Protein AF-Q91782-F1 (afdb_monomer)

Organism: Xenopus laevis (NCBI:txid8355)

Mean predicted aligned error: 16.67 Å

Foldseek 3Di:
DVVVVVVVVVVVVVVVVVVVVVVVVVVVVVVVVVVVVVVVVVVVVVVVVVVVVVVVVVVVVVVVVVVVVVVVVVVVVVVVVVVVVVVVVVVVVVCVVVCVVVDDPDDDDDDDDDDDPPPVPPPPDPWDKDWDFDDDPNDTPDIDIDTD

Sequence (148 aa):
QQKESKSELTELKTTLQSLEIELQSQLAMKKSLEMTLAEVEGSFCMKLSRLQEMIVNVEEQIARLKGESECQTAEYQQLLDIKTRLENEIETYRRLLDGDLSKPKSGGGTSTNTGSTSSKGSTRTVKRREIIEEVVDGKVVSTKVVDM

Secondary structure (DSSP, 8-state):
-HHHHHHHHHHHHHHHHHHHHHHHHHHHHHHHHHHHHHHHHHHHHHHHHHHHHHHHHHHHHHHHHHHHHHHHHHHHHHHHHHHHHHHHHHHHHHHHHTTTTS--------------------------EEEEEEEETTEEEEEEEEE-

pLDDT: mean 85.77, std 18.15, range [42.25, 98.62]

Structure (mmCIF, N/CA/C/O backbone):
data_AF-Q91782-F1
#
_entry.id   AF-Q91782-F1
#
loop_
_atom_site.group_PDB
_atom_site.id
_atom_site.type_symbol
_atom_site.label_atom_id
_atom_site.label_alt_id
_atom_site.label_comp_id
_atom_site.label_asym_id
_atom_site.label_entity_id
_atom_site.label_seq_id
_atom_site.pdbx_PDB_ins_code
_atom_site.Cartn_x
_atom_site.Cartn_y
_atom_site.Cartn_z
_atom_site.occupancy
_atom_site.B_iso_or_equiv
_atom_site.auth_seq_id
_atom_site.auth_comp_id
_atom_site.auth_asym_id
_atom_site.auth_atom_id
_atom_site.pdbx_PDB_model_num
ATOM 1 N N . GLN A 1 1 ? -42.303 -8.514 66.197 1.00 66.19 1 GLN A N 1
ATOM 2 C CA . GLN A 1 1 ? -43.110 -8.541 64.959 1.00 66.19 1 GLN A CA 1
ATOM 3 C C . GLN A 1 1 ? -43.144 -7.209 64.205 1.00 66.19 1 GLN A C 1
ATOM 5 O O . GLN A 1 1 ? -42.433 -7.089 63.225 1.00 66.19 1 GLN A O 1
ATOM 10 N N . GLN A 1 2 ? -43.857 -6.157 64.644 1.00 80.25 2 GLN A N 1
ATOM 11 C CA . GLN A 1 2 ? -43.948 -4.910 63.843 1.00 80.25 2 GLN A CA 1
ATOM 12 C C . GLN A 1 2 ? -42.605 -4.167 63.664 1.00 80.25 2 GLN A C 1
ATOM 14 O O . GLN A 1 2 ? -42.405 -3.471 62.672 1.00 80.25 2 GLN A O 1
ATOM 19 N N . LYS A 1 3 ? -41.685 -4.294 64.630 1.00 83.69 3 LYS A N 1
ATOM 20 C CA . LYS A 1 3 ? -40.345 -3.692 64.563 1.00 83.69 3 LYS A CA 1
ATOM 21 C C . LYS A 1 3 ? -39.413 -4.454 63.609 1.00 83.69 3 LYS A C 1
ATOM 23 O O . LYS A 1 3 ? -38.683 -3.808 62.873 1.00 83.69 3 LYS A O 1
ATOM 28 N N . GLU A 1 4 ? -39.513 -5.784 63.575 1.00 88.25 4 GLU A N 1
ATOM 29 C CA . GLU A 1 4 ? -38.755 -6.661 62.663 1.00 88.25 4 GLU A CA 1
ATOM 30 C C . GLU A 1 4 ? -39.207 -6.481 61.210 1.00 88.25 4 GLU A C 1
ATOM 32 O O . GLU A 1 4 ? -38.384 -6.245 60.337 1.00 88.25 4 GLU A O 1
ATOM 37 N N . SER A 1 5 ? -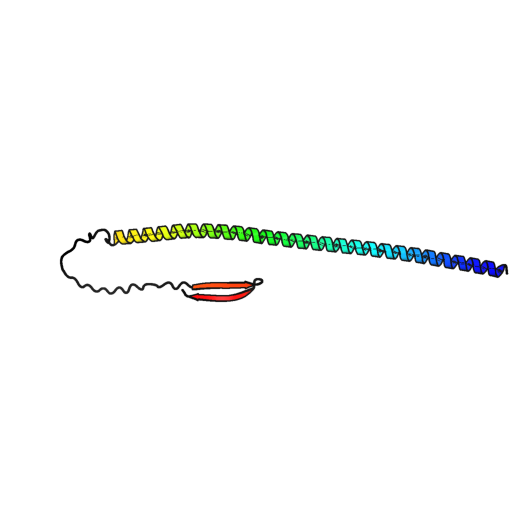40.517 -6.433 60.941 1.00 88.19 5 SER A N 1
ATOM 38 C CA . SER A 1 5 ? -41.005 -6.184 59.573 1.00 88.19 5 SER A CA 1
ATOM 39 C C . SER A 1 5 ? -40.597 -4.805 59.036 1.00 88.19 5 SER A C 1
ATOM 41 O O . SER A 1 5 ? -40.441 -4.619 57.832 1.00 88.19 5 SER A O 1
ATOM 43 N N . LYS A 1 6 ? -40.421 -3.810 59.919 1.00 91.56 6 LYS A N 1
ATOM 44 C CA . LYS A 1 6 ? -39.907 -2.487 59.534 1.00 91.56 6 LYS A CA 1
ATOM 45 C C . LYS A 1 6 ? -38.408 -2.520 59.229 1.00 91.56 6 LYS A C 1
ATOM 47 O O . LYS A 1 6 ? -38.008 -1.847 58.283 1.00 91.56 6 LYS A O 1
ATOM 52 N N . SER A 1 7 ? -37.606 -3.269 59.992 1.00 91.50 7 SER A N 1
ATOM 53 C CA . SER A 1 7 ? -36.169 -3.410 59.723 1.00 91.50 7 SER A CA 1
ATOM 54 C C . SER A 1 7 ? -35.907 -4.198 58.439 1.00 91.50 7 SER A C 1
ATOM 56 O O . SER A 1 7 ? -35.148 -3.729 57.596 1.00 91.50 7 SER A O 1
ATOM 58 N N . GLU A 1 8 ? -36.622 -5.303 58.220 1.00 93.94 8 GLU A N 1
ATOM 59 C CA . GLU A 1 8 ? -36.543 -6.087 56.978 1.00 93.94 8 GLU A CA 1
ATOM 60 C C . GLU A 1 8 ? -36.881 -5.230 55.750 1.00 93.94 8 GLU A C 1
ATOM 62 O O . GLU A 1 8 ? -36.175 -5.258 54.746 1.00 93.94 8 GLU A O 1
ATOM 67 N N . LEU A 1 9 ? -37.919 -4.390 55.835 1.00 95.00 9 LEU A N 1
ATOM 68 C CA . LEU A 1 9 ? -38.287 -3.485 54.745 1.00 95.00 9 LEU A CA 1
ATOM 69 C C . LEU A 1 9 ? -37.210 -2.424 54.478 1.00 95.00 9 LEU A C 1
ATOM 71 O O . LEU A 1 9 ? -36.984 -2.057 53.324 1.00 95.00 9 LEU A O 1
ATOM 75 N N . THR A 1 10 ? -36.545 -1.913 55.519 1.00 95.06 10 THR A N 1
ATOM 76 C CA . THR A 1 10 ? -35.423 -0.982 55.333 1.00 95.06 10 THR A CA 1
ATOM 77 C C . THR A 1 10 ? -34.202 -1.662 54.723 1.00 95.06 10 THR A C 1
ATOM 79 O O . THR A 1 10 ? -33.596 -1.080 53.829 1.00 95.06 10 THR A O 1
ATOM 82 N N . GLU A 1 11 ? -33.890 -2.895 55.120 1.00 95.94 11 GLU A N 1
ATOM 83 C CA . GLU A 1 11 ? -32.800 -3.693 54.544 1.00 95.94 11 GLU A CA 1
ATOM 84 C C . GLU A 1 11 ? -33.071 -4.049 53.075 1.00 95.94 11 GLU A C 1
ATOM 86 O O . GLU A 1 11 ? -32.190 -3.952 52.220 1.00 95.94 11 GLU A O 1
ATOM 91 N N . LEU A 1 12 ? -34.318 -4.379 52.732 1.00 96.50 12 LEU A N 1
ATOM 92 C CA . LEU A 1 12 ? -34.701 -4.635 51.344 1.00 96.50 12 LEU A CA 1
ATOM 93 C C . LEU A 1 12 ? -34.566 -3.377 50.470 1.00 96.50 12 LEU A C 1
ATOM 95 O O . LEU A 1 12 ? -34.172 -3.452 49.310 1.00 96.50 12 LEU A O 1
ATOM 99 N N . LYS A 1 13 ? -34.858 -2.195 51.025 1.00 96.94 13 LYS A N 1
ATOM 100 C CA . LYS A 1 13 ? -34.676 -0.920 50.314 1.00 96.94 13 LYS A CA 1
ATOM 101 C C . LYS A 1 13 ? -33.208 -0.568 50.109 1.00 96.94 13 LYS A C 1
ATOM 103 O O . LYS A 1 13 ? -32.855 -0.116 49.024 1.00 96.94 13 LYS A O 1
ATOM 108 N N . THR A 1 14 ? -32.361 -0.756 51.119 1.00 96.88 14 THR A N 1
ATOM 109 C CA . THR A 1 14 ? -30.925 -0.461 50.995 1.00 96.88 14 THR A CA 1
ATOM 110 C C . THR A 1 14 ? -30.244 -1.426 50.031 1.00 96.88 14 THR A C 1
ATOM 112 O O . THR A 1 14 ? -29.429 -0.997 49.218 1.00 96.88 14 THR A O 1
ATOM 115 N N . THR A 1 15 ? -30.615 -2.708 50.056 1.00 97.31 15 THR A N 1
ATOM 116 C CA . THR A 1 15 ? -30.125 -3.694 49.080 1.00 97.31 15 THR A CA 1
ATOM 117 C C . THR A 1 15 ? -30.585 -3.359 47.665 1.00 97.31 15 THR A C 1
ATOM 119 O O . THR A 1 15 ? -29.754 -3.350 46.761 1.00 97.31 15 THR A O 1
ATOM 122 N N . LEU A 1 16 ? -31.856 -2.990 47.464 1.00 97.75 16 LEU A N 1
ATOM 123 C CA . LEU A 1 16 ? -32.358 -2.550 46.158 1.00 97.75 16 LEU A CA 1
ATOM 124 C C . LEU A 1 16 ? -31.583 -1.335 45.632 1.00 97.75 16 LEU A C 1
ATOM 126 O O . LEU A 1 16 ? -31.109 -1.366 44.500 1.00 97.75 16 LEU A O 1
ATOM 130 N N . GLN A 1 17 ? -31.376 -0.310 46.464 1.00 98.19 17 GLN A N 1
ATOM 131 C CA . GLN A 1 17 ? -30.573 0.862 46.093 1.00 98.19 17 GLN A CA 1
ATOM 132 C C . GLN A 1 17 ? -29.124 0.491 45.753 1.00 98.19 17 GLN A C 1
ATOM 134 O O . GLN A 1 17 ? -28.566 1.003 44.786 1.00 98.19 17 GLN A O 1
ATOM 139 N N . SER A 1 18 ? -28.510 -0.418 46.515 1.00 98.00 18 SER A N 1
ATOM 140 C CA . SER A 1 18 ? -27.159 -0.906 46.225 1.00 98.00 18 SER A CA 1
ATOM 141 C C . SER A 1 18 ? -27.092 -1.620 44.875 1.00 98.00 18 SER A C 1
ATOM 143 O O . SER A 1 18 ? -26.139 -1.407 44.129 1.00 98.00 18 SER A O 1
ATOM 145 N N . LEU A 1 19 ? -28.092 -2.444 44.545 1.00 97.88 19 LEU A N 1
ATOM 146 C CA . LEU A 1 19 ? -28.171 -3.123 43.250 1.00 97.88 19 LEU A CA 1
ATOM 147 C C . LEU A 1 19 ? -28.397 -2.132 42.101 1.00 97.88 19 LEU A C 1
ATOM 149 O O . LEU A 1 19 ? -27.811 -2.303 41.036 1.00 97.88 19 LEU A O 1
ATOM 153 N N . GLU A 1 20 ? -29.214 -1.095 42.299 1.00 98.12 20 GLU A N 1
ATOM 154 C CA . GLU A 1 20 ? -29.415 -0.039 41.299 1.00 98.12 20 GLU A CA 1
ATOM 155 C C . GLU A 1 20 ? -28.119 0.729 41.021 1.00 98.12 20 GLU A C 1
ATOM 157 O O . GLU A 1 20 ? -27.785 0.961 39.860 1.00 98.12 20 GLU A O 1
ATOM 162 N N . ILE A 1 21 ? -27.359 1.083 42.062 1.00 98.12 21 ILE A N 1
ATOM 163 C CA . ILE A 1 21 ? -26.056 1.747 41.912 1.00 98.12 21 ILE A CA 1
ATOM 164 C C . ILE A 1 21 ? -25.073 0.837 41.171 1.00 98.12 21 ILE A C 1
ATOM 166 O O . ILE A 1 21 ? -24.404 1.295 40.243 1.00 98.12 21 ILE A O 1
ATOM 170 N N . GLU A 1 22 ? -25.012 -0.445 41.535 1.00 98.12 22 GLU A N 1
ATOM 171 C CA . GLU A 1 22 ? -24.153 -1.413 40.852 1.00 98.12 22 GLU A CA 1
ATOM 172 C C . GLU A 1 22 ? -24.543 -1.542 39.373 1.00 98.12 22 GLU A C 1
ATOM 174 O O . GLU A 1 22 ? -23.687 -1.460 38.497 1.00 98.12 22 GLU A O 1
ATOM 179 N N . LEU A 1 23 ? -25.840 -1.634 39.064 1.00 98.25 23 LEU A N 1
ATOM 180 C CA . LEU A 1 23 ? -26.326 -1.670 37.685 1.00 98.25 23 LEU A CA 1
ATOM 181 C C . LEU A 1 23 ? -25.897 -0.425 36.894 1.00 98.25 23 LEU A C 1
ATOM 183 O O . LEU A 1 23 ? -25.421 -0.551 35.766 1.00 98.25 23 LEU A O 1
ATOM 187 N N . GLN A 1 24 ? -26.036 0.772 37.471 1.00 98.44 24 GLN A N 1
ATOM 188 C CA . GLN A 1 24 ? -25.599 2.011 36.818 1.00 98.44 24 GLN A CA 1
ATOM 189 C C . GLN A 1 24 ? -24.079 2.051 36.613 1.00 98.44 24 GLN A C 1
ATOM 191 O O . GLN A 1 24 ? -23.617 2.466 35.548 1.00 98.44 24 GLN A O 1
ATOM 196 N N . SER A 1 25 ? -23.304 1.575 37.590 1.00 98.31 25 SER A N 1
ATOM 197 C CA . SER A 1 25 ? -21.846 1.439 37.489 1.00 98.31 25 SER A CA 1
ATOM 198 C C . SER A 1 25 ? -21.450 0.520 36.328 1.00 98.31 25 SER A C 1
ATOM 200 O O . SER A 1 25 ? -20.656 0.904 35.465 1.00 98.31 25 SER A O 1
ATOM 202 N N . GLN A 1 26 ? -22.079 -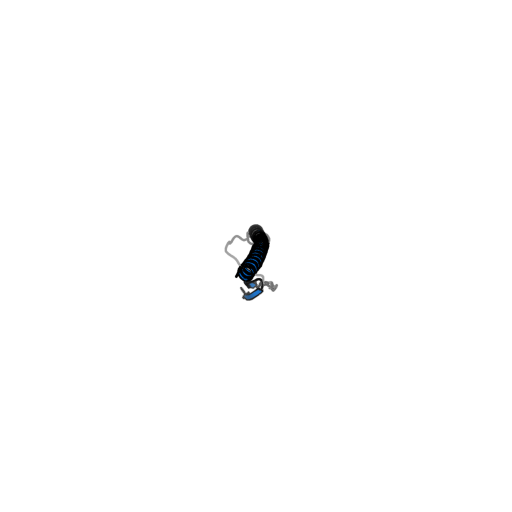0.654 36.230 1.00 98.25 26 GLN A N 1
ATOM 203 C CA . GLN A 1 26 ? -21.830 -1.614 35.153 1.00 98.25 26 GLN A CA 1
ATOM 204 C C . GLN A 1 26 ? -22.224 -1.063 33.777 1.00 98.25 26 GLN A C 1
ATOM 206 O O . GLN A 1 26 ? -21.494 -1.243 32.802 1.00 98.25 26 GLN A O 1
ATOM 211 N N . LEU A 1 27 ? -23.342 -0.337 33.677 1.00 98.44 27 LEU A N 1
ATOM 212 C CA . LEU A 1 27 ? -23.741 0.327 32.431 1.00 98.44 27 LEU A CA 1
ATOM 213 C C . LEU A 1 27 ? -22.740 1.411 32.011 1.00 98.44 27 LEU A C 1
ATOM 215 O O . LEU A 1 27 ? -22.411 1.516 30.827 1.00 98.44 27 LEU A O 1
ATOM 219 N N . ALA A 1 28 ? -22.224 2.190 32.964 1.00 98.38 28 ALA A N 1
ATOM 220 C CA . ALA A 1 28 ? -21.192 3.186 32.696 1.00 98.38 28 ALA A CA 1
ATOM 221 C C . ALA A 1 28 ? -19.882 2.534 32.220 1.00 98.38 28 ALA A C 1
ATOM 223 O O . ALA A 1 28 ? -19.289 3.001 31.245 1.00 98.38 28 ALA A O 1
ATOM 224 N N . MET A 1 29 ? -19.469 1.428 32.849 1.00 98.50 29 MET A N 1
ATOM 225 C CA . MET A 1 29 ? -18.291 0.655 32.442 1.00 98.50 29 MET A CA 1
ATOM 226 C C . MET A 1 29 ? -18.460 0.04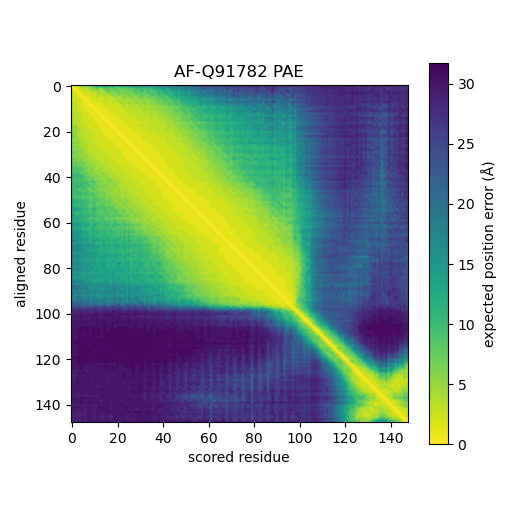5 31.049 1.00 98.50 29 MET A C 1
ATOM 228 O O . MET A 1 29 ? -17.559 0.127 30.219 1.00 98.50 29 MET A O 1
ATOM 232 N N . LYS A 1 30 ? -19.629 -0.527 30.747 1.00 98.38 30 LYS A N 1
ATOM 233 C CA . LYS A 1 30 ? -19.928 -1.034 29.406 1.00 98.38 30 LYS A CA 1
ATOM 234 C C . LYS A 1 30 ? -19.777 0.073 28.360 1.00 98.38 30 LYS A C 1
ATOM 236 O O . LYS A 1 30 ? -19.096 -0.122 27.357 1.00 98.38 30 LYS A O 1
ATOM 241 N N . LYS A 1 31 ? -20.378 1.240 28.606 1.00 98.50 31 LYS A N 1
ATOM 242 C CA . LYS A 1 31 ? -20.319 2.374 27.677 1.00 98.50 31 LYS A CA 1
ATOM 243 C C . LYS A 1 31 ? -18.886 2.864 27.457 1.00 98.50 31 LYS A C 1
ATOM 245 O O . LYS A 1 31 ? -18.529 3.192 26.327 1.00 98.50 31 LYS A O 1
ATOM 250 N N . SER A 1 32 ? -18.065 2.926 28.509 1.00 98.50 32 SER A N 1
ATOM 251 C CA . SER A 1 32 ? -16.664 3.329 28.355 1.00 98.50 32 SER A CA 1
ATOM 252 C C . SER A 1 32 ? -15.885 2.314 27.520 1.00 98.50 32 SER A C 1
ATOM 254 O O . SER A 1 32 ? -15.164 2.713 26.607 1.00 98.50 32 SER A O 1
ATOM 256 N N . LEU A 1 33 ? -16.088 1.013 27.741 1.00 98.31 33 LEU A N 1
ATOM 257 C CA . LEU A 1 33 ? -15.464 -0.038 26.935 1.00 98.31 33 LEU A CA 1
ATOM 258 C C . LEU A 1 33 ? -15.882 0.036 25.460 1.00 98.31 33 LEU A C 1
ATOM 260 O O . LEU A 1 33 ? -15.017 -0.028 24.592 1.00 98.31 33 LEU A O 1
ATOM 264 N N . GLU A 1 34 ? -17.169 0.240 25.169 1.00 98.31 34 GLU A N 1
ATOM 265 C CA . GLU A 1 34 ? -17.670 0.416 23.795 1.00 98.31 34 GLU A CA 1
ATOM 266 C C . GLU A 1 34 ? -17.054 1.645 23.109 1.00 98.31 34 GLU A C 1
ATOM 268 O O . GLU A 1 34 ? -16.649 1.567 21.950 1.00 98.31 34 GLU A O 1
ATOM 273 N N . MET A 1 35 ? -16.919 2.766 23.827 1.00 98.44 35 MET A N 1
ATOM 274 C CA . MET A 1 35 ? -16.230 3.950 23.305 1.00 98.44 35 MET A CA 1
ATOM 275 C C . MET A 1 35 ? -14.756 3.673 23.006 1.00 98.44 35 MET A C 1
ATOM 277 O O . MET A 1 35 ? -14.269 4.053 21.945 1.00 98.44 35 MET A O 1
ATOM 281 N N . THR A 1 36 ? -14.055 3.003 23.925 1.00 98.25 36 THR A N 1
ATOM 282 C CA . THR A 1 36 ? -12.625 2.708 23.750 1.00 98.25 36 THR A CA 1
ATOM 283 C C . THR A 1 36 ? -12.412 1.744 22.584 1.00 98.25 36 THR A C 1
ATOM 285 O O . THR A 1 36 ? -11.471 1.905 21.812 1.00 98.25 36 THR A O 1
ATOM 288 N N . LEU A 1 37 ? -13.307 0.766 22.416 1.00 98.31 37 LEU A N 1
ATOM 289 C CA . LEU A 1 37 ? -13.295 -0.148 21.278 1.00 98.31 37 LEU A CA 1
ATOM 290 C C . LEU A 1 37 ? -13.451 0.618 19.959 1.00 98.31 37 LEU A C 1
ATOM 292 O O . LEU A 1 37 ? -12.608 0.471 19.077 1.00 98.31 37 LEU A O 1
ATOM 296 N N . ALA A 1 38 ? -14.460 1.487 19.856 1.00 98.31 38 ALA A N 1
ATOM 297 C CA . ALA A 1 38 ? -14.699 2.288 18.656 1.00 98.31 38 ALA A CA 1
ATOM 298 C C . ALA A 1 38 ? -13.525 3.234 18.334 1.00 98.31 38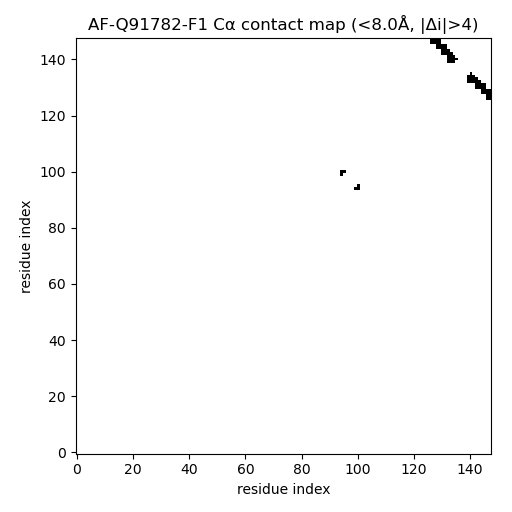 ALA A C 1
ATOM 300 O O . ALA A 1 38 ? -13.156 3.402 17.170 1.00 98.31 38 ALA A O 1
ATOM 301 N N . GLU A 1 39 ? -12.903 3.835 19.353 1.00 98.31 39 GLU A N 1
ATOM 302 C CA . GLU A 1 39 ? -11.713 4.676 19.186 1.00 98.31 39 GLU A CA 1
ATOM 303 C C . GLU A 1 39 ? -10.527 3.875 18.634 1.00 98.31 39 GLU A C 1
ATOM 305 O O . GLU A 1 39 ? -9.855 4.304 17.689 1.00 98.31 39 GLU A O 1
ATOM 310 N N . VAL A 1 40 ? -10.284 2.687 19.193 1.00 98.19 40 VAL A N 1
ATOM 311 C CA . VAL A 1 40 ? -9.207 1.798 18.754 1.00 98.19 40 VAL A CA 1
ATOM 312 C C . VAL A 1 40 ? -9.447 1.329 17.318 1.00 98.19 40 VAL A C 1
ATOM 314 O O . VAL A 1 40 ? -8.540 1.436 16.490 1.00 98.19 40 VAL A O 1
ATOM 317 N N . GLU A 1 41 ? -10.656 0.877 16.990 1.00 98.25 41 GLU A N 1
ATOM 318 C CA . GLU A 1 41 ? -11.041 0.479 15.630 1.00 98.25 41 GLU A CA 1
ATOM 319 C C . GLU A 1 41 ? -10.844 1.623 14.625 1.00 98.25 41 GLU A C 1
ATOM 321 O O . GLU A 1 41 ? -10.222 1.428 13.576 1.00 98.25 41 GLU A O 1
ATOM 326 N N . GLY A 1 42 ? -11.284 2.838 14.969 1.00 98.19 42 GLY A N 1
ATOM 327 C CA . GLY A 1 42 ? -11.070 4.032 14.151 1.00 98.19 42 GLY A CA 1
ATOM 328 C C . GLY A 1 42 ? -9.585 4.341 13.942 1.00 98.19 42 GLY A C 1
ATOM 329 O O . GLY A 1 42 ? -9.145 4.569 12.813 1.00 98.19 42 GLY A O 1
ATOM 330 N N . SER A 1 43 ? -8.782 4.266 15.008 1.00 98.31 43 SER A N 1
ATOM 331 C CA . SER A 1 43 ? -7.329 4.462 14.943 1.00 98.31 43 SER A CA 1
ATOM 332 C C . SER A 1 43 ? -6.651 3.448 14.018 1.00 98.31 43 SER A C 1
ATOM 334 O O . SER A 1 43 ? -5.783 3.811 13.217 1.00 98.31 43 SER A O 1
ATOM 336 N N . PHE A 1 44 ? -7.043 2.175 14.093 1.00 98.12 44 PHE A N 1
ATOM 337 C CA . PHE A 1 44 ? -6.505 1.133 13.219 1.00 98.12 44 PHE A CA 1
ATOM 338 C C . PHE A 1 44 ? -6.937 1.310 11.766 1.00 98.12 44 PHE A C 1
ATOM 340 O O . PHE A 1 44 ? -6.095 1.175 10.880 1.00 98.12 44 PHE A O 1
ATOM 347 N N . CYS A 1 45 ? -8.191 1.687 11.516 1.00 98.38 45 CYS A N 1
ATOM 348 C CA . CYS A 1 45 ? -8.669 2.014 10.174 1.00 98.38 45 CYS A CA 1
ATOM 349 C C . CYS A 1 45 ? -7.830 3.137 9.542 1.00 98.38 45 CYS A C 1
ATOM 351 O O . CYS A 1 45 ? -7.317 2.983 8.435 1.00 98.38 45 CYS A O 1
ATOM 353 N N . MET A 1 46 ? -7.568 4.220 10.283 1.00 98.12 46 MET A N 1
ATOM 354 C CA . MET A 1 46 ? -6.707 5.312 9.811 1.00 98.12 46 MET A CA 1
ATOM 355 C C . MET A 1 46 ? -5.272 4.856 9.516 1.00 98.12 46 MET A C 1
ATOM 357 O O . MET A 1 46 ? -4.687 5.254 8.507 1.00 98.12 46 MET A O 1
ATOM 361 N N . LYS A 1 47 ? -4.689 4.017 10.384 1.00 98.25 47 LYS A N 1
ATOM 362 C CA . LYS A 1 47 ? -3.344 3.458 10.167 1.00 98.25 47 LYS A CA 1
ATOM 363 C C . LYS A 1 47 ? -3.295 2.595 8.908 1.00 98.25 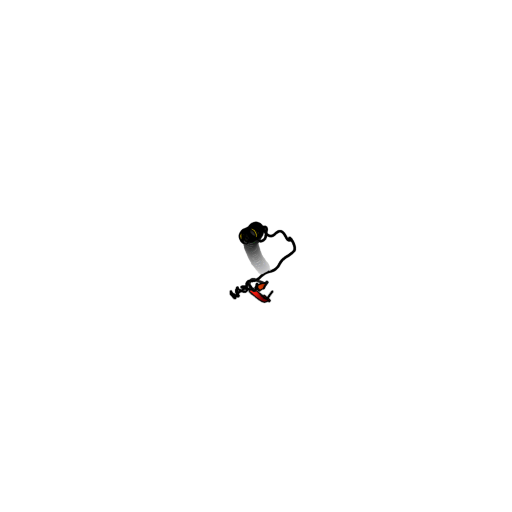47 LYS A C 1
ATOM 365 O O . LYS A 1 47 ? -2.344 2.720 8.140 1.00 98.25 47 LYS A O 1
ATOM 370 N N . LEU A 1 48 ? -4.308 1.758 8.689 1.00 98.44 48 LEU A N 1
ATOM 371 C CA . LEU A 1 48 ? -4.415 0.922 7.495 1.00 98.44 48 LEU A CA 1
ATOM 372 C C . LEU A 1 48 ? -4.549 1.768 6.228 1.00 98.44 48 LEU A C 1
ATOM 374 O O . LEU A 1 48 ? -3.789 1.542 5.291 1.00 98.44 48 LEU A O 1
ATOM 378 N N . SER A 1 49 ? -5.415 2.786 6.219 1.00 98.44 49 SER A N 1
ATOM 379 C CA . SER A 1 49 ? -5.537 3.700 5.073 1.00 98.44 49 SER A CA 1
ATOM 380 C C . SER A 1 49 ? -4.215 4.392 4.747 1.00 98.44 49 SER A C 1
ATOM 382 O O . SER A 1 49 ? -3.802 4.409 3.593 1.00 98.44 49 SER A O 1
ATOM 384 N N . ARG A 1 50 ? -3.485 4.876 5.760 1.00 98.38 50 ARG A N 1
ATOM 385 C CA . ARG A 1 50 ? -2.167 5.492 5.553 1.00 98.38 50 ARG A CA 1
ATOM 386 C C . ARG A 1 50 ? -1.142 4.517 4.967 1.00 98.38 50 ARG A C 1
ATOM 388 O O . ARG A 1 50 ? -0.341 4.901 4.118 1.00 98.38 50 ARG A O 1
ATOM 395 N N . LEU A 1 51 ? -1.125 3.270 5.441 1.00 98.31 51 LEU A N 1
ATOM 396 C CA . LEU A 1 51 ? -0.247 2.241 4.877 1.00 98.31 51 LEU A CA 1
ATOM 397 C C . LEU A 1 51 ? -0.625 1.936 3.426 1.00 98.31 51 LEU A C 1
ATOM 399 O O . LEU A 1 51 ? 0.264 1.838 2.585 1.00 98.31 51 LEU A O 1
ATOM 403 N N . GLN A 1 52 ? -1.921 1.859 3.122 1.00 98.31 52 GLN A N 1
ATOM 404 C CA . GLN A 1 52 ? -2.417 1.643 1.766 1.00 98.31 52 GLN A CA 1
ATOM 405 C C . GLN A 1 52 ? -2.000 2.779 0.821 1.00 98.31 52 GLN A C 1
ATOM 407 O O . GLN A 1 52 ? -1.508 2.510 -0.269 1.00 98.31 52 GLN A O 1
ATOM 412 N N . GLU A 1 53 ? -2.125 4.038 1.245 1.00 98.44 53 GLU A N 1
ATOM 413 C CA . GLU A 1 53 ? -1.665 5.202 0.473 1.00 98.44 53 GLU A CA 1
ATOM 414 C C . GLU A 1 53 ? -0.161 5.141 0.181 1.00 98.44 53 GLU A C 1
ATOM 416 O O . GLU A 1 53 ? 0.278 5.414 -0.936 1.00 98.44 53 GLU A O 1
ATOM 421 N N . MET A 1 54 ? 0.642 4.743 1.172 1.00 98.50 54 MET A N 1
ATOM 422 C CA . MET A 1 54 ? 2.085 4.586 0.996 1.00 98.50 54 MET A CA 1
ATOM 423 C C . MET A 1 54 ? 2.420 3.472 -0.000 1.00 98.50 54 MET A C 1
ATOM 425 O O . MET A 1 54 ? 3.303 3.665 -0.835 1.00 98.50 54 MET A O 1
ATOM 429 N N . ILE A 1 55 ? 1.716 2.338 0.067 1.00 98.38 55 ILE A N 1
ATOM 430 C CA . ILE A 1 55 ? 1.870 1.232 -0.887 1.00 98.38 55 ILE A CA 1
ATOM 431 C C . ILE A 1 55 ? 1.559 1.723 -2.301 1.00 98.38 55 ILE A C 1
ATOM 433 O O . ILE A 1 55 ? 2.413 1.603 -3.173 1.00 98.38 55 ILE A O 1
ATOM 437 N N . VAL A 1 56 ? 0.403 2.362 -2.503 1.00 98.62 56 VAL A N 1
ATOM 438 C CA . VAL A 1 56 ? -0.023 2.871 -3.817 1.00 98.62 56 VAL A CA 1
ATOM 439 C C . VAL A 1 56 ? 0.998 3.854 -4.393 1.00 98.62 56 VAL A C 1
ATOM 441 O O . VAL A 1 56 ? 1.379 3.741 -5.554 1.00 98.62 56 VAL A O 1
ATOM 444 N N . ASN A 1 57 ? 1.510 4.781 -3.581 1.00 98.50 57 ASN A N 1
ATOM 445 C CA . ASN A 1 57 ? 2.528 5.734 -4.027 1.00 98.50 57 ASN A CA 1
ATOM 446 C C . ASN A 1 57 ? 3.845 5.045 -4.436 1.00 98.50 57 ASN A C 1
ATOM 448 O O . ASN A 1 57 ? 4.519 5.478 -5.372 1.00 98.50 57 ASN A O 1
ATOM 452 N N . VAL A 1 58 ? 4.253 3.983 -3.737 1.00 98.56 58 VAL A N 1
ATOM 453 C CA . VAL A 1 58 ? 5.451 3.213 -4.108 1.00 98.56 58 VAL A CA 1
ATOM 454 C C . VAL A 1 58 ? 5.204 2.401 -5.382 1.00 98.56 58 VAL A C 1
ATOM 456 O O . VAL A 1 58 ? 6.060 2.386 -6.265 1.00 98.56 58 VAL A O 1
ATOM 459 N N . GLU A 1 59 ? 4.037 1.775 -5.519 1.00 98.38 59 GLU A N 1
ATOM 460 C CA . GLU A 1 59 ? 3.640 1.049 -6.732 1.00 98.38 59 GLU A CA 1
ATOM 461 C C . GLU A 1 59 ? 3.616 1.968 -7.960 1.00 98.38 59 GLU A C 1
ATOM 463 O O . GLU A 1 59 ? 4.150 1.608 -9.012 1.00 98.38 59 GLU A O 1
ATOM 468 N N . GLU A 1 60 ? 3.083 3.184 -7.817 1.00 98.38 60 GLU A N 1
ATOM 469 C CA . GLU A 1 60 ? 3.077 4.198 -8.873 1.00 98.38 60 GLU A CA 1
ATOM 470 C C . GLU A 1 60 ? 4.500 4.620 -9.262 1.00 98.38 60 GLU A C 1
ATOM 472 O O . GLU A 1 60 ? 4.834 4.688 -10.447 1.00 98.38 60 GLU A O 1
ATOM 477 N N . GLN A 1 61 ? 5.375 4.850 -8.280 1.00 98.44 61 GLN A N 1
ATOM 478 C CA . GLN A 1 61 ? 6.777 5.176 -8.546 1.00 98.44 61 GLN A CA 1
ATOM 479 C C . GLN A 1 61 ? 7.494 4.054 -9.300 1.00 98.44 61 GLN A C 1
ATOM 481 O O . GLN A 1 61 ? 8.235 4.336 -10.243 1.00 98.44 61 GLN A O 1
ATOM 486 N N . ILE A 1 62 ? 7.256 2.792 -8.932 1.00 98.38 62 ILE A N 1
ATOM 487 C CA . ILE A 1 62 ? 7.813 1.633 -9.641 1.00 98.38 62 ILE A CA 1
ATOM 488 C C . ILE A 1 62 ? 7.290 1.584 -11.078 1.00 98.38 62 ILE A C 1
ATOM 490 O O . ILE A 1 62 ? 8.079 1.386 -12.002 1.00 98.38 62 ILE A O 1
ATOM 494 N N . ALA A 1 63 ? 5.985 1.772 -11.284 1.00 98.31 63 ALA A N 1
ATOM 495 C CA . ALA A 1 63 ? 5.388 1.775 -12.617 1.00 98.31 63 ALA A CA 1
ATOM 496 C C . ALA A 1 63 ? 5.984 2.883 -13.499 1.00 98.31 63 ALA A C 1
ATOM 498 O O . ALA A 1 63 ? 6.354 2.631 -14.646 1.00 98.31 63 ALA A O 1
ATOM 499 N N . ARG A 1 64 ? 6.161 4.086 -12.941 1.00 98.31 64 ARG A N 1
ATOM 500 C CA . ARG A 1 64 ? 6.788 5.214 -13.635 1.00 98.31 64 ARG A CA 1
ATOM 501 C C . ARG A 1 64 ? 8.234 4.916 -14.027 1.00 98.31 64 ARG A C 1
ATOM 503 O O . ARG A 1 64 ? 8.586 5.095 -15.188 1.00 98.31 64 ARG A O 1
ATOM 510 N N . LEU A 1 65 ? 9.054 4.437 -13.089 1.00 98.31 65 LEU A N 1
ATOM 511 C CA . LEU A 1 65 ? 10.465 4.120 -13.349 1.00 98.31 65 LEU A CA 1
ATOM 512 C C . LEU A 1 65 ? 10.627 3.000 -14.382 1.00 98.31 65 LEU A C 1
ATOM 514 O O . LEU A 1 65 ? 11.540 3.051 -15.202 1.00 98.31 65 LEU A O 1
ATOM 518 N N . LYS A 1 66 ? 9.734 2.003 -14.377 1.00 98.38 66 LYS A N 1
ATOM 519 C CA . LYS A 1 66 ? 9.711 0.961 -15.413 1.00 98.38 66 LYS A CA 1
ATOM 520 C C . LYS A 1 66 ? 9.421 1.548 -16.792 1.00 98.38 66 LYS A C 1
ATOM 522 O O . LYS A 1 66 ? 10.177 1.280 -17.718 1.00 98.38 66 LYS A O 1
ATOM 527 N N . GLY A 1 67 ? 8.394 2.392 -16.911 1.00 98.19 67 GLY A N 1
ATOM 528 C CA . GLY A 1 67 ? 8.077 3.060 -18.177 1.00 98.19 67 GLY A CA 1
ATOM 529 C C . GLY A 1 67 ? 9.215 3.954 -18.682 1.00 98.19 67 GLY A C 1
ATOM 530 O O . GLY A 1 67 ? 9.541 3.939 -19.867 1.00 98.19 67 GLY A O 1
ATOM 531 N N . GLU A 1 68 ? 9.872 4.689 -17.783 1.00 98.38 68 GLU A N 1
ATOM 532 C CA . GLU A 1 68 ? 11.051 5.499 -18.115 1.00 98.38 68 GLU A CA 1
ATOM 533 C C . GLU A 1 68 ? 12.225 4.629 -18.592 1.00 98.38 68 GLU A C 1
ATOM 535 O O . GLU A 1 68 ? 12.839 4.925 -19.617 1.00 98.38 68 GLU A O 1
ATOM 540 N N . SER A 1 69 ? 12.495 3.514 -17.907 1.00 97.75 69 SER A N 1
ATOM 541 C CA . SER A 1 69 ? 13.548 2.565 -18.285 1.00 97.75 69 SER A CA 1
ATOM 542 C C . SER A 1 69 ? 13.303 1.931 -19.658 1.00 97.75 69 SER A C 1
ATOM 544 O O . SER A 1 69 ? 14.239 1.798 -20.451 1.00 97.75 69 SER A O 1
ATOM 546 N N . GLU A 1 70 ? 12.057 1.573 -19.969 1.00 98.12 70 GLU A N 1
ATOM 547 C CA . GLU A 1 70 ? 11.669 1.047 -21.282 1.00 98.12 70 GLU A CA 1
ATOM 548 C C . GLU A 1 70 ? 11.872 2.093 -22.387 1.00 98.12 70 GLU A C 1
ATOM 550 O O . GLU A 1 70 ? 12.463 1.786 -23.426 1.00 98.12 70 GLU A O 1
ATOM 555 N N . CYS A 1 71 ? 11.464 3.343 -22.142 1.00 97.94 71 CYS A N 1
ATOM 556 C CA . CYS A 1 71 ? 11.682 4.452 -23.073 1.00 97.94 71 CYS A CA 1
ATOM 557 C C . CYS A 1 71 ? 13.177 4.679 -23.333 1.00 97.94 71 CYS A C 1
ATOM 559 O O . CYS A 1 71 ? 13.616 4.705 -24.484 1.00 97.94 71 CYS A O 1
ATOM 561 N N . GLN A 1 72 ? 13.983 4.744 -22.271 1.00 98.12 72 GLN A N 1
ATOM 562 C CA . GLN A 1 72 ? 15.430 4.924 -22.373 1.00 98.12 72 GLN A CA 1
ATOM 563 C C . GLN A 1 72 ? 16.105 3.766 -23.122 1.00 98.12 72 GLN A C 1
ATOM 565 O O . GLN A 1 72 ? 17.037 3.980 -23.899 1.00 98.12 72 GLN A O 1
ATOM 570 N N . THR A 1 73 ? 15.627 2.536 -22.928 1.00 98.06 73 THR A N 1
ATOM 571 C CA . THR A 1 73 ? 16.124 1.361 -23.655 1.00 98.06 73 THR A CA 1
ATOM 572 C C . THR A 1 73 ? 15.833 1.474 -25.153 1.00 98.06 73 THR A C 1
ATOM 574 O O . THR A 1 73 ? 16.707 1.190 -25.974 1.00 98.06 73 THR A O 1
ATOM 577 N N . ALA A 1 74 ? 14.637 1.939 -25.526 1.00 98.06 74 ALA A N 1
ATOM 578 C CA . ALA A 1 74 ? 14.276 2.159 -26.925 1.00 98.06 74 ALA A CA 1
ATOM 579 C C . ALA A 1 74 ? 15.119 3.272 -27.572 1.00 98.06 74 ALA A C 1
ATOM 581 O O . ALA A 1 74 ? 15.623 3.098 -28.684 1.00 98.06 74 ALA A O 1
ATOM 582 N N . GLU A 1 75 ? 15.324 4.389 -26.872 1.00 98.12 75 GLU A N 1
ATOM 583 C CA . GLU A 1 75 ? 16.195 5.482 -27.326 1.00 98.12 75 GLU A CA 1
ATOM 584 C C . GLU A 1 75 ? 17.647 5.019 -27.502 1.00 98.12 75 GLU A C 1
ATOM 586 O O . GLU A 1 75 ? 18.291 5.327 -28.510 1.00 98.12 75 GLU A O 1
ATOM 591 N N . TYR A 1 76 ? 18.157 4.227 -26.556 1.00 98.50 76 TYR A N 1
ATOM 592 C CA . TYR A 1 76 ? 19.495 3.652 -26.642 1.00 98.50 76 TYR A CA 1
ATOM 593 C C . TYR A 1 76 ? 19.650 2.745 -27.867 1.00 98.50 76 TYR A C 1
ATOM 595 O O . TYR A 1 76 ? 20.654 2.847 -28.576 1.00 98.50 76 TYR A O 1
ATOM 603 N N . GLN A 1 77 ? 18.658 1.898 -28.155 1.00 98.25 77 GLN A N 1
ATOM 604 C CA . GLN A 1 77 ? 18.690 1.027 -29.328 1.00 98.25 77 GLN A CA 1
ATOM 605 C C . GLN A 1 77 ? 18.727 1.834 -30.633 1.00 98.25 77 GLN A C 1
ATOM 607 O O . GLN A 1 77 ? 19.539 1.541 -31.507 1.00 98.25 77 GLN A O 1
ATOM 612 N N . GLN A 1 78 ? 17.928 2.899 -30.745 1.00 98.31 78 GLN A N 1
ATOM 613 C CA . GLN A 1 78 ? 17.961 3.781 -31.919 1.00 98.31 78 GLN A CA 1
ATOM 614 C C . GLN A 1 78 ? 19.337 4.429 -32.106 1.00 98.31 78 GLN A C 1
ATOM 616 O O . GLN A 1 78 ? 19.864 4.493 -33.220 1.00 98.31 78 GLN A O 1
ATOM 621 N N . LEU A 1 79 ? 19.944 4.898 -31.015 1.00 98.44 79 LEU A N 1
ATOM 622 C CA . LEU A 1 79 ? 21.278 5.486 -31.063 1.00 98.44 79 LEU A CA 1
ATOM 623 C C . LEU A 1 79 ? 22.338 4.455 -31.474 1.00 98.44 79 LEU A C 1
ATOM 625 O O . LEU A 1 79 ? 23.240 4.776 -32.252 1.00 98.44 79 LEU A O 1
ATOM 629 N N . LEU A 1 80 ? 22.222 3.220 -30.980 1.00 98.38 80 LEU A N 1
ATOM 630 C CA . LEU A 1 80 ? 23.096 2.115 -31.361 1.00 98.38 80 LEU A CA 1
ATOM 631 C C . LEU A 1 80 ? 22.984 1.808 -32.859 1.00 98.38 80 LEU A C 1
ATOM 633 O O . LEU A 1 80 ? 24.014 1.703 -33.525 1.00 98.38 80 LEU A O 1
ATOM 637 N N . ASP A 1 81 ? 21.769 1.750 -33.402 1.00 98.44 81 ASP A N 1
ATOM 638 C CA . ASP A 1 81 ? 21.531 1.504 -34.828 1.00 98.44 81 ASP A CA 1
ATOM 639 C C . ASP A 1 81 ? 22.162 2.604 -35.701 1.00 98.44 81 ASP A C 1
ATOM 641 O O . ASP A 1 81 ? 22.840 2.321 -36.697 1.00 98.44 81 ASP A O 1
ATOM 645 N N . ILE A 1 82 ? 22.011 3.873 -35.302 1.00 98.38 82 ILE A N 1
ATOM 646 C CA . ILE A 1 82 ? 22.652 5.015 -35.974 1.00 98.38 82 ILE A CA 1
ATOM 647 C C . ILE A 1 82 ? 24.176 4.883 -35.923 1.00 98.38 82 ILE A C 1
ATOM 649 O O . ILE A 1 82 ? 24.843 5.055 -36.946 1.00 98.38 82 ILE A O 1
ATOM 653 N N . LYS A 1 83 ? 24.737 4.561 -34.755 1.00 98.25 83 LYS A N 1
ATOM 654 C CA . LYS A 1 83 ? 26.179 4.374 -34.570 1.00 98.25 83 LYS A CA 1
ATOM 655 C C . LYS A 1 83 ? 26.707 3.258 -35.472 1.00 98.25 83 LYS A C 1
ATOM 657 O O . LYS A 1 83 ? 27.688 3.479 -36.177 1.00 98.25 83 LYS A O 1
ATOM 662 N N . THR A 1 84 ? 26.045 2.103 -35.516 1.00 98.19 84 THR A N 1
ATOM 663 C CA . THR A 1 84 ? 26.438 0.987 -36.390 1.00 98.19 84 THR A CA 1
ATOM 664 C C . THR A 1 84 ? 26.372 1.371 -37.869 1.00 98.19 84 THR A C 1
ATOM 666 O O . THR A 1 84 ? 27.283 1.037 -38.628 1.00 98.19 84 THR A O 1
ATOM 669 N N . ARG A 1 85 ? 25.355 2.131 -38.298 1.00 98.44 85 ARG A N 1
ATOM 670 C CA . ARG A 1 85 ? 25.293 2.648 -39.675 1.00 98.44 85 ARG A CA 1
ATOM 671 C C . ARG A 1 85 ? 26.472 3.569 -39.995 1.00 98.44 85 ARG A C 1
ATOM 673 O O . ARG A 1 85 ? 27.094 3.407 -41.041 1.00 98.44 85 ARG A O 1
ATOM 680 N N . LEU A 1 86 ? 26.805 4.496 -39.098 1.00 98.31 86 LEU A N 1
ATOM 681 C CA . LEU A 1 86 ? 27.947 5.398 -39.272 1.00 98.31 86 LEU A CA 1
ATOM 682 C C . LEU A 1 86 ? 29.286 4.646 -39.283 1.00 98.31 86 LEU A C 1
ATOM 684 O O . LEU A 1 86 ? 30.172 4.987 -40.062 1.00 98.31 86 LEU A O 1
ATOM 688 N N . GLU A 1 87 ? 29.441 3.608 -38.458 1.00 97.88 87 GLU A N 1
ATOM 689 C CA . GLU A 1 87 ? 30.630 2.745 -38.467 1.00 97.88 87 GLU A CA 1
ATOM 690 C C . GLU A 1 87 ? 30.808 2.051 -39.826 1.00 97.88 87 GLU A C 1
ATOM 692 O O . GLU A 1 87 ? 31.913 2.070 -40.376 1.00 97.88 87 GLU A O 1
ATOM 697 N N . ASN A 1 88 ? 29.721 1.537 -40.411 1.00 96.88 88 ASN A N 1
ATOM 698 C CA . ASN A 1 88 ? 29.734 0.959 -41.757 1.00 96.88 88 ASN A CA 1
ATOM 699 C C . ASN A 1 88 ? 30.085 2.007 -42.827 1.00 96.88 88 ASN A C 1
ATOM 701 O O . ASN A 1 88 ? 30.906 1.741 -43.704 1.00 96.88 88 ASN A O 1
ATOM 705 N N . GLU A 1 89 ? 29.507 3.211 -42.757 1.00 97.62 89 GLU A N 1
ATOM 706 C CA . GLU A 1 89 ? 29.832 4.307 -43.679 1.00 97.62 89 GLU A CA 1
ATOM 707 C C . GLU A 1 89 ? 31.326 4.662 -43.610 1.00 97.62 89 GLU A C 1
ATOM 709 O O . GLU A 1 89 ? 32.002 4.694 -44.639 1.00 97.62 89 GLU A O 1
ATOM 714 N N . ILE A 1 90 ? 31.888 4.830 -42.409 1.00 96.25 90 ILE A N 1
ATOM 715 C CA . ILE A 1 90 ? 33.324 5.092 -42.214 1.00 96.25 90 ILE A CA 1
ATOM 716 C C . ILE A 1 90 ? 34.180 3.970 -42.808 1.00 96.25 90 ILE A C 1
ATOM 718 O O . ILE A 1 90 ? 35.198 4.252 -43.444 1.00 96.25 90 ILE A O 1
ATOM 722 N N . GLU A 1 91 ? 33.790 2.708 -42.628 1.00 96.38 91 GLU A N 1
ATOM 723 C CA . GLU A 1 91 ? 34.506 1.577 -43.219 1.00 96.38 91 GLU A CA 1
ATOM 724 C C . GLU A 1 91 ? 34.490 1.635 -44.752 1.00 96.38 91 GLU A C 1
ATOM 726 O O . GLU A 1 91 ? 35.534 1.465 -45.389 1.00 96.38 91 GLU A O 1
ATOM 731 N N . THR A 1 92 ? 33.340 1.944 -45.356 1.00 95.00 92 THR A N 1
ATOM 732 C CA . THR A 1 92 ? 33.253 2.111 -46.814 1.00 95.00 92 THR A CA 1
ATOM 733 C C . THR A 1 92 ? 34.102 3.276 -47.316 1.00 95.00 92 THR A C 1
ATOM 735 O O . THR A 1 92 ? 34.826 3.113 -48.300 1.00 95.00 92 THR A O 1
ATOM 738 N N . TYR A 1 93 ? 34.098 4.418 -46.618 1.00 96.50 93 TYR A N 1
ATOM 739 C CA . TYR A 1 93 ? 34.950 5.555 -46.963 1.00 96.50 93 TYR A CA 1
ATOM 740 C C . TYR A 1 93 ? 36.435 5.199 -46.862 1.00 96.50 93 TYR A C 1
ATOM 742 O O . TYR A 1 93 ? 37.194 5.538 -47.767 1.00 96.50 93 TYR A O 1
ATOM 750 N N . ARG A 1 94 ? 36.862 4.458 -45.831 1.00 94.69 94 ARG A N 1
ATOM 751 C CA . ARG A 1 94 ? 38.249 3.971 -45.727 1.00 94.69 94 ARG A CA 1
ATOM 752 C C . ARG A 1 94 ? 38.636 3.099 -46.920 1.00 94.69 94 ARG A C 1
ATOM 754 O O . ARG A 1 94 ? 39.636 3.390 -47.559 1.00 94.69 94 ARG A O 1
ATOM 761 N N . ARG A 1 95 ? 37.805 2.118 -47.297 1.00 91.81 95 ARG A N 1
ATOM 762 C CA . ARG A 1 95 ? 38.059 1.259 -48.475 1.00 91.81 95 ARG A CA 1
ATOM 763 C C . ARG A 1 95 ? 38.162 2.054 -49.783 1.00 91.81 95 ARG A C 1
ATOM 765 O O . ARG A 1 95 ? 38.978 1.720 -50.640 1.00 91.81 95 ARG A O 1
ATOM 772 N N . LEU A 1 96 ? 37.342 3.097 -49.942 1.00 92.00 96 LEU A N 1
ATOM 773 C CA . LEU A 1 96 ? 37.402 4.005 -51.093 1.00 92.00 96 LEU A CA 1
ATOM 774 C C . LEU A 1 96 ? 38.712 4.807 -51.122 1.00 92.00 96 LEU A C 1
ATOM 776 O O . LEU A 1 96 ? 39.333 4.903 -52.180 1.00 92.00 96 LEU A O 1
ATOM 780 N N . LEU A 1 97 ? 39.139 5.359 -49.981 1.00 91.25 97 LEU A N 1
ATOM 781 C CA . LEU A 1 97 ? 40.384 6.129 -49.864 1.00 91.25 97 LEU A CA 1
ATOM 782 C C . LEU A 1 97 ? 41.638 5.252 -50.009 1.00 91.25 97 LEU A C 1
ATOM 784 O O . LEU A 1 97 ? 42.608 5.687 -50.625 1.00 91.25 97 LEU A O 1
ATOM 788 N N . ASP A 1 98 ? 41.602 4.017 -49.505 1.00 85.62 98 ASP A N 1
ATOM 789 C CA . ASP A 1 98 ? 42.697 3.042 -49.607 1.00 85.62 98 ASP A CA 1
ATOM 790 C C . ASP A 1 98 ? 42.848 2.462 -51.034 1.00 85.62 98 ASP A C 1
ATOM 792 O O . ASP A 1 98 ? 43.771 1.695 -51.313 1.00 85.62 98 ASP A O 1
ATOM 796 N N . GLY A 1 99 ? 41.968 2.847 -51.971 1.00 67.50 99 GLY A N 1
ATOM 797 C CA . GLY A 1 99 ? 42.035 2.456 -53.381 1.00 67.50 99 GLY A CA 1
ATOM 798 C C . GLY A 1 99 ? 41.586 1.019 -53.664 1.00 67.50 99 GLY A C 1
ATOM 799 O O . GLY A 1 99 ? 41.825 0.505 -54.756 1.00 67.50 99 GLY A O 1
ATOM 800 N N . ASP A 1 100 ? 40.915 0.355 -52.721 1.00 58.84 100 ASP A N 1
ATOM 801 C CA . ASP A 1 100 ? 40.585 -1.075 -52.826 1.00 58.84 100 ASP A CA 1
ATOM 802 C C . ASP A 1 100 ? 39.435 -1.365 -53.818 1.00 58.84 100 ASP A C 1
ATOM 804 O O . ASP A 1 100 ? 39.203 -2.502 -54.221 1.00 58.84 100 ASP A O 1
ATOM 808 N N . LEU A 1 101 ? 38.740 -0.320 -54.285 1.00 54.91 101 LEU A N 1
ATOM 809 C CA . LEU A 1 101 ? 37.730 -0.398 -55.351 1.00 54.91 101 LEU A CA 1
ATOM 810 C C . LEU A 1 101 ? 38.270 -0.026 -56.746 1.00 54.91 101 LEU A C 1
ATOM 812 O O . LEU A 1 101 ? 37.547 -0.175 -57.729 1.00 54.91 101 LEU A O 1
ATOM 816 N N . SER A 1 102 ? 39.527 0.427 -56.866 1.00 51.59 102 SER A N 1
ATOM 817 C CA . SER A 1 102 ? 40.140 0.802 -58.155 1.00 51.59 102 SER A CA 1
ATOM 818 C C . SER A 1 102 ? 41.039 -0.278 -58.761 1.00 51.59 102 SER A C 1
ATOM 820 O O . SER A 1 102 ? 41.518 -0.117 -59.884 1.00 51.59 102 SER A O 1
ATOM 822 N N . LYS A 1 103 ? 41.240 -1.409 -58.073 1.00 54.72 103 LYS A N 1
ATOM 823 C CA . LYS A 1 103 ? 41.898 -2.581 -58.656 1.00 54.72 103 LYS A CA 1
ATOM 824 C C . LYS A 1 103 ? 40.846 -3.510 -59.259 1.00 54.72 103 LYS A C 1
ATOM 826 O O . LYS A 1 103 ? 40.258 -4.305 -58.523 1.00 54.72 103 LYS A O 1
ATOM 831 N N . PRO A 1 104 ? 40.610 -3.496 -60.587 1.00 46.91 104 PRO A N 1
ATOM 832 C CA . PRO A 1 104 ? 39.976 -4.649 -61.201 1.00 46.91 104 PRO A CA 1
ATOM 833 C C . PRO A 1 104 ? 40.836 -5.867 -60.854 1.00 46.91 104 PRO A C 1
ATOM 835 O O . PRO A 1 104 ? 42.063 -5.820 -60.980 1.00 46.91 104 PRO A O 1
ATOM 838 N N . LYS A 1 105 ? 40.209 -6.965 -60.417 1.00 54.81 105 LYS A N 1
ATOM 839 C CA . LYS A 1 105 ? 40.844 -8.290 -60.400 1.00 54.81 105 LYS A CA 1
ATOM 840 C C . LYS A 1 105 ? 41.087 -8.723 -61.852 1.00 54.81 105 LYS A C 1
ATOM 842 O O . LYS A 1 105 ? 40.414 -9.597 -62.380 1.00 54.81 105 LYS A O 1
ATOM 847 N N . SER A 1 106 ? 42.013 -8.043 -62.511 1.00 43.19 106 SER A N 1
ATOM 848 C CA . SER A 1 106 ? 42.554 -8.361 -63.820 1.00 43.19 106 SER A CA 1
ATOM 849 C C . SER A 1 106 ? 43.852 -9.109 -63.572 1.00 43.19 106 SER A C 1
ATOM 851 O O . SER A 1 106 ? 44.771 -8.581 -62.948 1.00 43.19 106 SER A O 1
ATOM 853 N N . GLY A 1 107 ? 43.887 -10.369 -63.996 1.00 49.97 107 GLY A N 1
ATOM 854 C CA . GLY A 1 107 ? 45.046 -11.230 -63.848 1.00 49.97 107 GLY A CA 1
ATOM 855 C C . GLY A 1 107 ? 46.293 -10.707 -64.567 1.00 49.97 107 GLY A C 1
ATOM 856 O O . GLY A 1 107 ? 46.206 -9.969 -65.544 1.00 49.97 107 GLY A O 1
ATOM 857 N N . GLY A 1 108 ? 47.443 -11.189 -64.089 1.00 46.47 108 GLY A N 1
ATOM 858 C CA . GLY A 1 108 ? 48.702 -11.228 -64.833 1.00 46.47 108 GLY A CA 1
ATOM 859 C C . GLY A 1 108 ? 49.723 -10.140 -64.487 1.00 46.47 108 GLY A C 1
ATOM 860 O O . GLY A 1 108 ? 49.510 -8.973 -64.780 1.00 46.47 108 GLY A O 1
ATOM 861 N N . GLY A 1 109 ? 50.890 -10.567 -63.981 1.00 42.25 109 GLY A N 1
ATOM 862 C CA . GLY A 1 109 ? 52.172 -9.907 -64.276 1.00 42.25 109 GLY A CA 1
ATOM 863 C C . GLY A 1 109 ? 52.890 -9.173 -63.134 1.00 42.25 109 GLY A C 1
ATOM 864 O O . GLY A 1 109 ? 52.677 -7.992 -62.918 1.00 42.25 109 GLY A O 1
ATOM 865 N N . THR A 1 110 ? 53.791 -9.898 -62.463 1.00 42.69 110 THR A N 1
ATOM 866 C CA . THR A 1 110 ? 55.154 -9.530 -62.006 1.00 42.69 110 THR A CA 1
ATOM 867 C C . THR A 1 110 ? 55.527 -8.049 -61.779 1.00 42.69 110 THR A C 1
ATOM 869 O O . THR A 1 110 ? 55.638 -7.290 -62.731 1.00 42.69 110 THR A O 1
ATOM 872 N N . SER A 1 111 ? 55.923 -7.687 -60.546 1.00 42.75 111 SER A N 1
ATOM 873 C CA . SER A 1 111 ? 57.322 -7.366 -60.157 1.00 42.75 111 SER A CA 1
ATOM 874 C C . SER A 1 111 ? 57.415 -6.424 -58.940 1.00 42.75 111 SER A C 1
ATOM 876 O O . SER A 1 111 ? 56.894 -5.318 -58.954 1.00 42.75 111 SER A O 1
ATOM 878 N N . THR A 1 112 ? 58.158 -6.882 -57.924 1.00 43.84 112 THR A N 1
ATOM 879 C CA . THR A 1 112 ? 59.077 -6.130 -57.036 1.00 43.84 112 THR A CA 1
ATOM 880 C C . THR A 1 112 ? 58.661 -4.763 -56.464 1.00 43.84 112 THR A C 1
ATOM 882 O O . THR A 1 112 ? 58.743 -3.748 -57.146 1.00 43.84 112 THR A O 1
ATOM 885 N N . ASN A 1 113 ? 58.453 -4.699 -55.142 1.00 49.38 113 ASN A N 1
ATOM 886 C CA . ASN A 1 113 ? 59.437 -4.059 -54.255 1.00 49.38 113 ASN A CA 1
ATOM 887 C C . ASN A 1 113 ? 59.152 -4.347 -52.773 1.00 49.38 113 ASN A C 1
ATOM 889 O O . ASN A 1 113 ? 58.082 -4.069 -52.239 1.00 49.38 113 ASN A O 1
ATOM 893 N N . THR A 1 114 ? 60.163 -4.908 -52.118 1.00 49.81 114 THR A N 1
ATOM 894 C CA 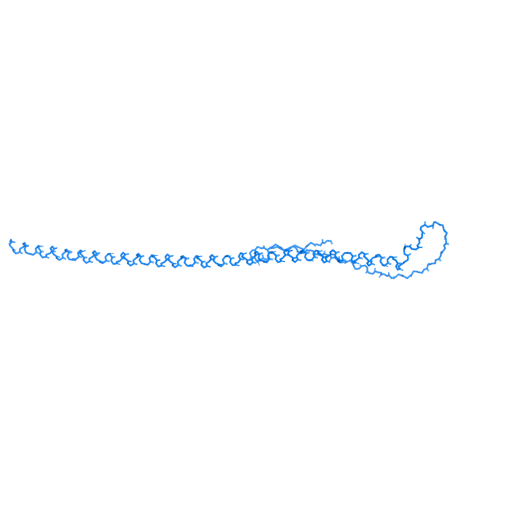. THR A 1 114 ? 60.254 -5.167 -50.684 1.00 49.81 114 THR A CA 1
ATOM 895 C C . THR A 1 114 ? 60.564 -3.869 -49.941 1.00 49.81 114 THR A C 1
ATOM 897 O O . THR A 1 114 ? 61.702 -3.407 -49.940 1.00 49.81 114 THR A O 1
ATOM 900 N N . GLY A 1 115 ? 59.553 -3.293 -49.296 1.00 44.09 115 GLY A N 1
ATOM 901 C CA . GLY A 1 115 ? 59.692 -2.223 -48.310 1.00 44.09 115 GLY A CA 1
ATOM 902 C C . GLY A 1 115 ? 58.999 -2.648 -47.025 1.00 44.09 115 GLY A C 1
ATOM 903 O O . GLY A 1 115 ? 57.843 -2.310 -46.798 1.00 44.09 115 GLY A O 1
ATOM 904 N N . SER A 1 116 ? 59.676 -3.455 -46.210 1.00 49.97 116 SER A N 1
ATOM 905 C CA . SER A 1 116 ? 59.181 -3.895 -44.908 1.00 49.97 116 SER A CA 1
ATOM 906 C C . SER A 1 116 ? 59.280 -2.755 -43.892 1.00 49.97 116 SER A C 1
ATOM 908 O O . SER A 1 116 ? 60.244 -2.671 -43.132 1.00 49.97 116 SER A O 1
ATOM 910 N N . THR A 1 117 ? 58.280 -1.880 -43.852 1.00 45.41 117 THR A N 1
ATOM 911 C CA . THR A 1 117 ? 57.995 -1.068 -42.668 1.00 45.41 117 THR A CA 1
ATOM 912 C C . THR A 1 117 ? 57.000 -1.836 -41.812 1.00 45.41 117 THR A C 1
ATOM 914 O O . THR A 1 117 ? 55.791 -1.817 -42.022 1.00 45.41 117 THR A O 1
ATOM 917 N N . SER A 1 118 ? 57.527 -2.572 -40.835 1.00 50.62 118 SER A N 1
ATOM 918 C CA . SER A 1 118 ? 56.733 -3.218 -39.795 1.00 50.62 118 SER A CA 1
ATOM 919 C C . SER A 1 118 ? 56.146 -2.155 -38.861 1.00 50.62 118 SER A C 1
ATOM 921 O O . SER A 1 118 ? 56.645 -1.943 -37.753 1.00 50.62 118 SER A O 1
ATOM 923 N N . SER A 1 119 ? 55.084 -1.476 -39.293 1.00 51.06 119 SER A N 1
ATOM 924 C CA . SER A 1 119 ? 54.166 -0.829 -38.364 1.00 51.06 119 SER A CA 1
ATOM 925 C C . SER A 1 119 ? 53.389 -1.952 -37.683 1.00 51.06 119 SER A C 1
ATOM 927 O O . SER A 1 119 ? 52.438 -2.519 -38.217 1.00 51.06 119 SER A O 1
ATOM 929 N N . LYS A 1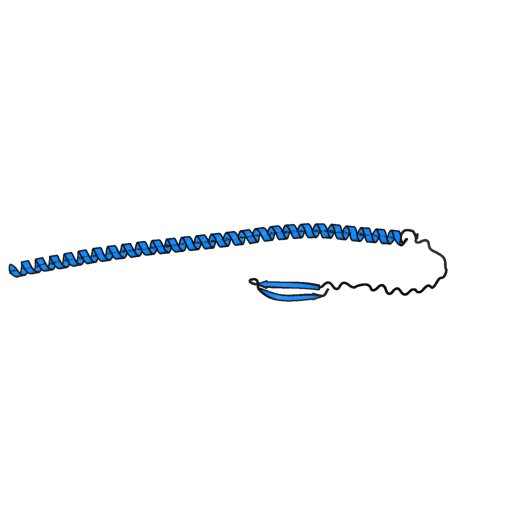 120 ? 53.848 -2.345 -36.491 1.00 54.78 120 LYS A N 1
ATOM 930 C CA . LYS A 1 120 ? 53.046 -3.158 -35.577 1.00 54.78 120 LYS A CA 1
ATOM 931 C C . LYS A 1 120 ? 51.812 -2.333 -35.220 1.00 54.78 120 LYS A C 1
ATOM 933 O O . LYS A 1 120 ? 51.823 -1.573 -34.255 1.00 54.78 120 LYS A O 1
ATOM 938 N N . GLY A 1 121 ? 50.770 -2.451 -36.039 1.00 48.75 121 GLY A N 1
ATOM 939 C CA . GLY A 1 121 ? 49.423 -2.038 -35.697 1.00 48.75 121 GLY A CA 1
ATOM 940 C C . GLY A 1 121 ? 49.035 -2.824 -34.459 1.00 48.75 121 GLY A C 1
ATOM 941 O O . GLY A 1 121 ? 48.723 -4.007 -34.541 1.00 48.75 121 GLY A O 1
ATOM 942 N N . SER A 1 122 ? 49.159 -2.185 -33.299 1.00 58.53 122 SER A N 1
ATOM 943 C CA . SER A 1 122 ? 48.661 -2.714 -32.040 1.00 58.53 122 SER A CA 1
ATOM 944 C C . SER A 1 122 ? 47.145 -2.779 -32.164 1.00 58.53 122 SER A C 1
ATOM 946 O O . SER A 1 122 ? 46.442 -1.788 -31.955 1.00 58.53 122 SER A O 1
ATOM 948 N N . THR A 1 123 ? 46.638 -3.926 -32.607 1.00 55.38 123 THR A N 1
ATOM 949 C CA . THR A 1 123 ? 45.213 -4.224 -32.595 1.00 55.38 123 THR A CA 1
ATOM 950 C C . THR A 1 123 ? 44.800 -4.237 -31.129 1.00 55.38 123 THR A C 1
ATOM 952 O O . THR A 1 123 ? 45.050 -5.201 -30.409 1.00 55.38 123 THR A O 1
ATOM 955 N N . ARG A 1 124 ? 44.231 -3.128 -30.641 1.00 64.94 124 ARG A N 1
ATOM 956 C CA . ARG A 1 124 ? 43.641 -3.069 -29.302 1.00 64.94 124 ARG A CA 1
ATOM 957 C C . ARG A 1 124 ? 42.444 -4.012 -29.285 1.00 64.94 124 ARG A C 1
ATOM 959 O O . ARG A 1 124 ? 41.350 -3.639 -29.693 1.00 64.94 124 ARG A O 1
ATOM 966 N N . THR A 1 125 ? 42.657 -5.232 -28.810 1.00 59.00 125 THR A N 1
ATOM 967 C CA . THR A 1 125 ? 41.579 -6.159 -28.472 1.00 59.00 125 THR A CA 1
ATOM 968 C C . THR A 1 125 ? 40.831 -5.584 -27.274 1.00 59.00 125 THR A C 1
ATOM 970 O O . THR A 1 125 ? 41.352 -5.565 -26.156 1.00 59.00 125 THR A O 1
ATOM 973 N N . VAL A 1 126 ? 39.632 -5.052 -27.505 1.00 69.44 126 VAL A N 1
ATOM 974 C CA . VAL A 1 126 ? 38.735 -4.624 -26.429 1.00 69.44 126 VAL A CA 1
ATOM 975 C C . VAL A 1 126 ? 38.122 -5.886 -25.831 1.00 69.44 126 VAL A C 1
ATOM 977 O O . VAL A 1 126 ? 37.242 -6.488 -26.435 1.00 69.44 126 VAL A O 1
ATOM 980 N N . LYS A 1 127 ? 38.607 -6.311 -24.660 1.00 72.19 127 LYS A N 1
ATOM 981 C CA . LYS A 1 127 ? 37.949 -7.363 -23.876 1.00 72.19 127 LYS A CA 1
ATOM 982 C C . LYS A 1 127 ? 36.679 -6.773 -23.267 1.00 72.19 127 LYS A C 1
ATOM 984 O O . LYS A 1 127 ? 36.762 -5.885 -22.417 1.00 72.19 127 LYS A O 1
ATOM 989 N N . ARG A 1 128 ? 35.517 -7.220 -23.743 1.00 74.88 128 ARG A N 1
ATOM 990 C CA . ARG A 1 128 ? 34.215 -6.862 -23.173 1.00 74.88 128 ARG A CA 1
ATOM 991 C C . ARG A 1 128 ? 33.961 -7.785 -21.981 1.00 74.88 128 ARG A C 1
ATOM 993 O O . ARG A 1 128 ? 34.062 -8.997 -22.119 1.00 74.88 128 ARG A O 1
ATOM 1000 N N . ARG A 1 129 ? 33.662 -7.199 -20.822 1.00 80.44 129 ARG A N 1
ATOM 1001 C CA . ARG A 1 129 ? 33.209 -7.930 -19.634 1.00 80.44 129 ARG A CA 1
ATOM 1002 C C . ARG A 1 129 ? 31.776 -7.538 -19.344 1.00 80.44 129 ARG A C 1
ATOM 1004 O O . ARG A 1 129 ? 31.475 -6.345 -19.324 1.00 80.44 129 ARG A O 1
ATOM 1011 N N . GLU A 1 130 ? 30.928 -8.529 -19.139 1.00 72.50 130 GLU A N 1
ATOM 1012 C CA . GLU A 1 130 ? 29.550 -8.340 -18.706 1.00 72.50 130 GLU A CA 1
ATOM 1013 C C . GLU A 1 130 ? 29.467 -8.705 -17.221 1.00 72.50 130 GLU A C 1
ATOM 1015 O O . GLU A 1 130 ? 29.950 -9.760 -16.801 1.00 72.50 130 GLU A O 1
ATOM 1020 N N . ILE A 1 131 ? 28.939 -7.790 -16.407 1.00 82.31 131 ILE A N 1
ATOM 1021 C CA . ILE A 1 131 ? 28.750 -8.005 -14.971 1.00 82.31 131 ILE A CA 1
ATOM 1022 C C . ILE A 1 131 ? 27.264 -8.259 -14.762 1.00 82.31 131 ILE A C 1
ATOM 1024 O O . ILE A 1 131 ? 26.449 -7.370 -15.000 1.00 82.31 131 ILE A O 1
ATOM 1028 N N . ILE A 1 132 ? 26.927 -9.473 -14.334 1.00 83.38 132 ILE A N 1
ATOM 1029 C CA . ILE A 1 132 ? 25.560 -9.856 -13.986 1.00 83.38 132 ILE A CA 1
ATOM 1030 C C . ILE A 1 132 ? 25.468 -9.861 -12.461 1.00 83.38 132 ILE A C 1
ATOM 1032 O O . ILE A 1 132 ? 26.170 -10.630 -11.793 1.00 83.38 132 ILE A O 1
ATOM 1036 N N . GLU A 1 133 ? 24.616 -8.992 -11.922 1.00 87.00 133 GLU A N 1
ATOM 1037 C CA . GLU A 1 133 ? 24.334 -8.895 -10.490 1.00 87.00 133 GLU A CA 1
ATOM 1038 C C . GLU A 1 133 ? 22.930 -9.415 -10.188 1.00 87.00 133 GLU A C 1
ATOM 1040 O O . GLU A 1 133 ? 21.955 -9.032 -10.834 1.00 87.00 133 GLU A O 1
ATOM 1045 N N . GLU A 1 134 ? 22.828 -10.286 -9.187 1.00 81.56 134 GLU A N 1
ATOM 1046 C CA . GLU A 1 134 ? 21.552 -10.741 -8.641 1.00 81.56 134 GLU A CA 1
ATOM 1047 C C . GLU A 1 134 ? 21.274 -9.964 -7.352 1.00 81.56 134 GLU A C 1
ATOM 1049 O O . GLU A 1 134 ? 22.062 -10.014 -6.399 1.00 81.56 134 GLU A O 1
ATOM 1054 N N . VAL A 1 135 ? 20.173 -9.209 -7.337 1.00 87.31 135 VAL A N 1
ATOM 1055 C CA . VAL A 1 135 ? 19.772 -8.348 -6.217 1.00 87.31 135 VAL A CA 1
ATOM 1056 C C . VAL A 1 135 ? 18.481 -8.881 -5.609 1.00 87.31 135 VAL A C 1
ATOM 1058 O O . VAL A 1 135 ? 17.472 -8.998 -6.301 1.00 87.31 135 VAL A O 1
ATOM 1061 N N . VAL A 1 136 ? 18.504 -9.157 -4.303 1.00 80.75 136 VAL A N 1
ATOM 1062 C CA . VAL A 1 136 ? 17.323 -9.526 -3.507 1.00 80.75 136 VAL A CA 1
ATOM 1063 C C . VAL A 1 136 ? 17.226 -8.545 -2.338 1.00 80.75 136 VAL A C 1
ATOM 1065 O O . VAL A 1 136 ? 18.227 -8.267 -1.678 1.00 80.75 136 VAL A O 1
ATOM 1068 N N . ASP A 1 137 ? 16.047 -7.958 -2.126 1.00 76.31 137 ASP A N 1
ATOM 1069 C CA . ASP A 1 137 ? 15.773 -6.956 -1.079 1.00 76.31 137 ASP A CA 1
ATOM 1070 C C . ASP A 1 137 ? 16.742 -5.755 -1.069 1.00 76.31 137 ASP A C 1
ATOM 1072 O O . ASP A 1 137 ? 17.114 -5.225 -0.023 1.00 76.31 137 ASP A O 1
ATOM 1076 N N . GLY A 1 138 ? 17.193 -5.325 -2.254 1.00 84.81 138 GLY A N 1
ATOM 1077 C CA . GLY A 1 138 ? 18.109 -4.188 -2.409 1.00 84.81 138 GLY A CA 1
ATOM 1078 C C . GLY A 1 138 ? 19.564 -4.477 -2.018 1.00 84.81 138 GLY A C 1
ATOM 1079 O O . GLY A 1 138 ? 20.384 -3.558 -2.007 1.00 84.81 138 GLY A O 1
ATOM 1080 N N . LYS A 1 139 ? 19.911 -5.738 -1.726 1.00 78.44 139 LYS A N 1
ATOM 1081 C CA . LYS A 1 139 ? 21.283 -6.175 -1.452 1.00 78.44 139 LYS A CA 1
ATOM 1082 C C . LYS A 1 139 ? 21.772 -7.103 -2.564 1.00 78.44 139 LYS A C 1
ATOM 1084 O O . LYS A 1 139 ? 21.094 -8.060 -2.930 1.00 78.44 139 LYS A O 1
ATOM 1089 N N . VAL A 1 140 ? 22.961 -6.824 -3.099 1.00 84.19 140 VAL A N 1
ATOM 1090 C CA . VAL A 1 140 ? 23.613 -7.686 -4.097 1.00 84.19 140 VAL A CA 1
ATOM 1091 C C . VAL A 1 140 ? 23.994 -9.002 -3.415 1.00 84.19 140 VAL A C 1
ATOM 1093 O O . VAL A 1 140 ? 24.804 -9.009 -2.484 1.00 84.19 140 VAL A O 1
ATOM 1096 N N . VAL A 1 141 ? 23.373 -10.104 -3.838 1.00 87.38 141 VAL A N 1
ATOM 1097 C CA . VAL A 1 141 ? 23.582 -11.450 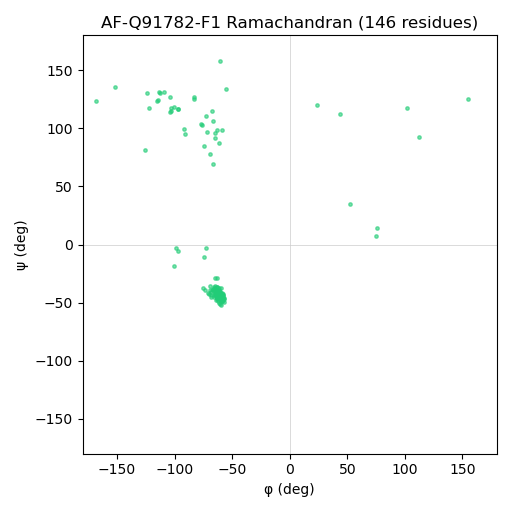-3.272 1.00 87.38 141 VAL A CA 1
ATOM 1098 C C . VAL A 1 141 ? 24.513 -12.308 -4.129 1.00 87.38 141 VAL A C 1
ATOM 1100 O O . VAL A 1 141 ? 25.102 -13.262 -3.622 1.00 87.38 141 VAL A O 1
ATOM 1103 N N . SER A 1 142 ? 24.714 -11.957 -5.402 1.00 81.25 142 SER A N 1
ATOM 1104 C CA . SER A 1 142 ? 25.681 -12.620 -6.279 1.00 81.25 142 SER A CA 1
ATOM 1105 C C . SER A 1 142 ? 26.209 -11.666 -7.348 1.00 81.25 142 SER A C 1
ATOM 1107 O O . SER A 1 142 ? 25.430 -10.960 -7.982 1.00 81.25 142 SER A O 1
ATOM 1109 N N . THR A 1 143 ? 27.523 -11.686 -7.580 1.00 86.12 143 THR A N 1
ATOM 1110 C CA . THR A 1 143 ? 28.177 -10.973 -8.686 1.00 86.12 143 THR A CA 1
ATOM 1111 C C . THR A 1 143 ? 28.928 -11.994 -9.529 1.00 86.12 143 THR A C 1
ATOM 1113 O O . THR A 1 143 ? 29.857 -12.645 -9.042 1.00 86.12 143 THR A O 1
ATOM 1116 N N . LYS A 1 144 ? 28.540 -12.143 -10.797 1.00 88.06 144 LYS A N 1
ATOM 1117 C CA . LYS A 1 144 ? 29.249 -12.985 -11.768 1.00 88.06 144 LYS A CA 1
ATOM 1118 C C . LYS A 1 144 ? 29.823 -12.106 -12.868 1.00 88.06 144 LYS A C 1
ATOM 1120 O O . LYS A 1 144 ? 29.098 -11.365 -13.525 1.00 88.06 144 LYS A O 1
ATOM 1125 N N . VAL A 1 145 ? 31.136 -12.199 -13.056 1.00 86.00 145 VAL A N 1
ATOM 1126 C CA . VAL A 1 145 ? 31.849 -11.531 -14.147 1.00 86.00 145 VAL A CA 1
ATOM 1127 C C . VAL A 1 145 ? 32.023 -12.547 -15.266 1.00 86.00 145 VAL A C 1
ATOM 1129 O O . VAL A 1 145 ? 32.670 -13.575 -15.062 1.00 86.00 145 VAL A O 1
ATOM 1132 N N . VAL A 1 146 ? 31.422 -12.275 -16.422 1.00 82.50 146 VAL A N 1
ATOM 1133 C CA . VAL A 1 146 ? 31.586 -13.095 -17.623 1.00 82.50 146 VAL A CA 1
ATOM 1134 C C . VAL A 1 146 ? 32.535 -12.364 -18.564 1.00 82.50 146 VAL A C 1
ATOM 1136 O O . VAL A 1 146 ? 32.239 -11.270 -19.054 1.00 82.50 146 VAL A O 1
ATOM 1139 N N . ASP A 1 147 ? 33.698 -12.969 -18.784 1.00 78.06 147 ASP A N 1
ATOM 1140 C CA . ASP A 1 147 ? 34.643 -12.543 -19.811 1.00 78.06 147 ASP A CA 1
ATOM 1141 C C . ASP A 1 147 ? 34.208 -13.168 -21.149 1.00 78.06 147 ASP A C 1
ATOM 1143 O O . ASP A 1 147 ? 34.032 -14.387 -21.221 1.00 78.06 147 ASP A O 1
ATOM 1147 N N . MET A 1 148 ? 34.009 -12.341 -22.185 1.00 59.16 148 MET A N 1
ATOM 1148 C CA . MET A 1 148 ? 33.764 -12.793 -23.567 1.00 59.16 148 MET A CA 1
ATOM 1149 C C . MET A 1 148 ? 35.061 -13.038 -24.337 1.00 59.16 148 MET A C 1
ATOM 1151 O O . MET A 1 148 ? 36.007 -12.223 -24.193 1.00 59.16 148 MET A O 1
#

InterPro domains:
  IPR002957 Keratin, type I [PR01248] (18-33)
  IPR002957 Keratin, type I [PR01248] (44-70)
  IPR002957 Keratin, type I [PTHR23239] (2-142)
  IPR018039 Intermediate filament protein, conserved site [PS00226] (90-98)
  IPR039008 Intermediate filament, rod domain [PF00038] (3-100)
  IPR039008 Intermediate filament, rod domain [PS51842] (1-104)

Radius of gyration: 46.35 Å; Cα contacts (8 Å, |Δi|>4): 36; chains: 1; bounding box: 104×19×130 Å

Solvent-accessible surface area (backbone atoms only — not comparable to full-atom values): 8880 Å² total; per-residue (Å²): 105,78,66,54,59,51,48,52,54,51,52,54,50,53,51,51,52,50,51,52,52,48,53,52,51,51,52,52,51,51,52,52,52,54,50,52,50,53,51,51,53,51,53,50,51,53,51,50,52,55,52,50,54,52,51,52,55,52,53,51,51,52,53,49,52,51,55,51,51,53,51,52,51,53,53,48,50,53,51,48,55,52,50,54,53,51,54,52,51,53,52,52,51,48,42,58,74,73,44,68,78,73,58,72,96,66,82,85,83,90,82,89,82,93,75,90,75,83,75,79,77,78,76,79,76,80,79,56,70,50,77,51,72,45,68,56,96,89,39,82,76,44,80,48,79,47,79,107

=== Feature glossary ===
The record interleaves many kinds of information about one protein. Here is each kind framed as the question it answers.

Q: Are the domains correctly placed relative to each other?
A: Predicted aligned error is AlphaFold's pairwise confidence. Unlike pLDDT (per-residue), PAE is per-residue-pair and captures whether two parts of the structure are correctly placed relative to each other. Units are ångströms of expected positional error.

Q: Which residues are in helices, strands, or loops?
A: Eight-state secondary structure (DSSP): H is the canonical α-helix, G the tighter 3₁₀-helix, I the wider π-helix; E/B are β-structure, T and S are turns and bends, and '-' is everything else. DSSP derives these from the pattern of main-chain N–H···O=C hydrogen bonds, not from the sequence.

Q: What if only a Cα trace is available?
A: P-SEA three-state annotation labels each residue as helix, strand, or coil based purely on the geometry of the Cα trace. It serves as a fallback when the full backbone (and thus DSSP) is unavailable.

Q: What are the backbone torsion angles?
A: φ (phi) and ψ (psi) are the two rotatable backbone dihedrals per residue: φ is the C(i-1)–N–Cα–C torsion, ψ is the N–Cα–C–N(i+1) torsion, both in degrees on (−180°, 180°]. α-helical residues cluster near (−60°, −45°); β-strand residues near (−120°, +130°). A Ramachandran plot is simply a scatter of (φ, ψ) for every residue.

Q: What known structures does this most resemble?
A: Structural nearest neighbors (via Foldseek easy-search vs the PDB). Reported per hit: target PDB id, E-value, and alignment TM-score. A TM-score above ~0.5 is the conventional threshold for 'same fold'.

Q: What family and function is it annotated with?
A: Database cross-references. InterPro integrates a dozen domain/family signature databases into unified entries with residue-range hits.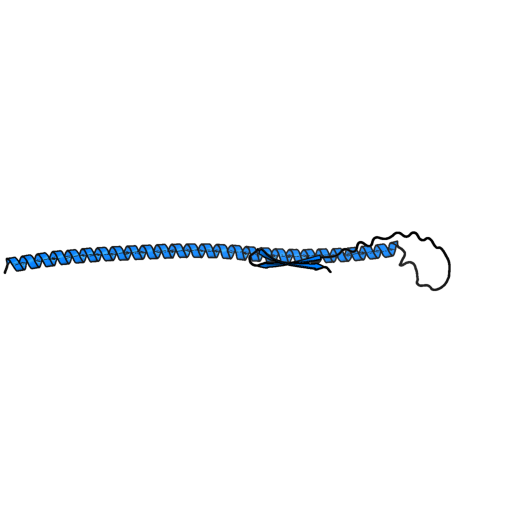 GO terms attach function/process/location labels with evidence codes. CATH codes position the fold in a four-level structural taxonomy. Organism is the NCBI-taxonomy species name.

Q: Which residues are buried vs exposed?
A: Solvent accessibility: the surface area of each residue that a 1.4 Å water probe can touch, in Å². When only backbone atoms are present the absolute values are lower than full-atom SASA (side chains contribute most of the area) and are flagged as backbone-only.

Q: What do the diagnostic plots show?
A: Three diagnostic plots accompany the record. The Cα contact map visualizes the tertiary structure as a 2D adjacency matrix (8 Å cutoff, sequence-local contacts suppressed). The Ramachandran plot shows the distribution of backbone (φ, ψ) torsions, with points in the α and β basins reflecting secondary structure content. The PAE plot shows AlphaFold's inter-residue confidence as a color matrix.

Q: What is the amino-acid chain?
A: The amino-acid sequence is the protein's primary structure: the linear order of residues from the N-terminus to the C-terminus, written in one-letter code. Everything else here — the 3D coordinates, the secondary structure, the domain annotations — is ultimately a consequence of this string.

Q: What do the rendered images show?
A: The six renders are orthographic views along the three Cartesian axes in both directions. Representation (cartoon, sticks, or surface) and color scheme (sequence-rainbow or by-chain) vary across proteins so the training set covers all the common visualization conventions.

Q: Where is each backbone atom in 3D?
A: The mmCIF table is the protein's shape written out atom by atom. For each backbone N, Cα, C, and carbonyl O, it records an (x, y, z) coordinate triple in Å plus the residue type, chain letter, and residue number.

Q: How mobile is each atom in the crystal?
A: For experimental (PDB) structures, the B-factor (temperature factor) quantifies the positional spread of each atom in the crystal — a combination of thermal vibration and static disorder — in units of Å². High B-factors mark flexible loops or poorly resolved regions; low B-factors mark the rigid, well-ordered core.

Q: How big and how compact is the whole molecule?
A: Three whole-structure scalars: the radius of gyration (RMS distance of Cα from centroid, in Å), the count of Cα–Cα contacts (pairs closer than 8 Å and separated by more than four residues in sequence — i.e. tertiary, not local, contacts), and the bounding-box dimensions. Together they distinguish compact globular folds from extended fibres or disordered chains.

Q: What does the local fold look like, residue by residue?
A: A 3Di character summarizes, for each residue, the relative orientation of the Cα frame of its nearest spatial neighbor. Because it encodes fold topology rather than chemistry, 3Di alignments detect remote structural similarity that sequence alignment misses.

Q: How confident is the AlphaFold model at each residue?
A: For AlphaFold models, the B-factor field carries pLDDT — the model's own estimate of local accuracy on a 0–100 scale. Regions with pLDDT<50 should be treated as essentially unmodeled; they often correspond to intrinsically disordered segments.